Protein AF-A0A2H6ADD3-F1 (afdb_monomer_lite)

Radius of gyration: 13.98 Å; chains: 1; bounding box: 33×13×40 Å

Secondary structure (DSSP, 8-state):
-HHHHHHHHHHHHHHHHHHHHHHHHHHHTT-TT---HHHHHHHHHHHHHHHHHHHHHHHTT-

pLDDT: mean 91.64, std 9.41, range [50.09, 98.12]

Sequence (62 aa):
MIYLLGRSLQIVGLVLVPVAVAGNLAEIAHSPAALTLRQSVILSALGIALFYMGYLLQGRRS

Foldseek 3Di:
DLLVVLVVLLVQLVVQLVVLVVQCVCVVVVHPSHDHPVRSVVSNVSSVVSNVVSVVSNVVVD

Structure (mmCIF, N/CA/C/O backbone):
data_AF-A0A2H6ADD3-F1
#
_entry.id   AF-A0A2H6ADD3-F1
#
loop_
_atom_site.group_PDB
_atom_site.id
_atom_site.type_symbol
_atom_site.label_atom_id
_atom_site.label_alt_id
_atom_site.label_comp_id
_atom_site.label_asym_id
_atom_site.label_entity_id
_atom_site.label_seq_id
_atom_site.pdbx_PDB_ins_code
_atom_site.Cartn_x
_atom_site.Cartn_y
_atom_site.Cartn_z
_atom_site.occupancy
_atom_site.B_iso_or_equiv
_atom_site.auth_seq_id
_atom_site.auth_comp_id
_atom_site.auth_asym_id
_atom_site.auth_atom_id
_atom_site.pdbx_PDB_model_num
ATOM 1 N N . MET A 1 1 ? -3.331 0.395 22.921 1.00 75.44 1 MET A N 1
ATOM 2 C CA . MET A 1 1 ? -2.323 -0.173 21.991 1.00 75.44 1 MET A CA 1
ATOM 3 C C . MET A 1 1 ? -2.918 -0.614 20.655 1.00 75.44 1 MET A C 1
ATOM 5 O O . MET A 1 1 ? -2.407 -0.176 19.640 1.00 75.44 1 MET A O 1
ATOM 9 N N . ILE A 1 2 ? -4.013 -1.387 20.620 1.00 82.75 2 ILE A N 1
ATOM 10 C CA . ILE A 1 2 ? -4.662 -1.829 19.359 1.00 82.75 2 ILE A CA 1
ATOM 11 C C . ILE A 1 2 ? -5.061 -0.668 18.432 1.00 82.75 2 ILE A C 1
ATOM 13 O O . ILE A 1 2 ? -4.874 -0.763 17.225 1.00 82.75 2 ILE A O 1
ATOM 17 N N . TYR A 1 3 ? -5.518 0.454 18.995 1.00 85.00 3 TYR A N 1
ATOM 18 C CA . TYR A 1 3 ? -5.779 1.673 18.224 1.00 85.00 3 TYR A CA 1
ATOM 19 C C . TYR A 1 3 ? -4.521 2.206 17.513 1.00 85.00 3 TYR A C 1
ATOM 21 O O . TYR A 1 3 ? -4.557 2.468 16.315 1.00 85.00 3 TYR A O 1
ATOM 29 N N . LEU A 1 4 ? -3.392 2.303 18.230 1.00 89.25 4 LEU A N 1
ATOM 30 C CA . LEU A 1 4 ? -2.113 2.732 17.651 1.00 89.25 4 LEU A CA 1
ATOM 31 C C . LEU A 1 4 ? -1.651 1.758 16.564 1.00 89.25 4 LEU A C 1
ATOM 33 O O . LEU A 1 4 ? -1.251 2.202 15.498 1.00 89.25 4 LEU A O 1
ATOM 37 N N . LEU A 1 5 ? -1.790 0.448 16.796 1.00 91.69 5 LEU A N 1
ATOM 38 C CA . LEU A 1 5 ? -1.447 -0.581 15.812 1.00 91.69 5 LEU A CA 1
ATOM 39 C C . LEU A 1 5 ? -2.261 -0.422 14.519 1.00 91.69 5 LEU A C 1
ATOM 41 O O . LEU A 1 5 ? -1.698 -0.405 13.427 1.00 91.69 5 LEU A O 1
ATOM 45 N N . GLY A 1 6 ? -3.580 -0.243 14.636 1.00 92.69 6 GLY A N 1
ATOM 46 C CA . GLY A 1 6 ? -4.442 -0.004 13.481 1.00 92.69 6 GLY A CA 1
ATOM 47 C C . GLY A 1 6 ? -4.110 1.303 12.761 1.00 92.69 6 GLY A C 1
ATOM 48 O O . GLY A 1 6 ? -4.191 1.363 11.535 1.00 92.69 6 GLY A O 1
ATOM 49 N N . ARG A 1 7 ? -3.711 2.350 13.494 1.00 94.69 7 ARG A N 1
ATOM 50 C CA . ARG A 1 7 ? -3.302 3.635 12.909 1.00 94.69 7 ARG A CA 1
ATOM 51 C C . ARG A 1 7 ? -1.987 3.509 12.147 1.00 94.69 7 ARG A C 1
ATOM 53 O O . ARG A 1 7 ? -1.883 4.022 11.038 1.00 94.69 7 ARG A O 1
ATOM 60 N N . SER A 1 8 ? -1.017 2.784 12.697 1.00 96.00 8 SER A N 1
ATOM 61 C CA . SER A 1 8 ? 0.248 2.489 12.020 1.00 96.00 8 SER A CA 1
ATOM 62 C C . SER A 1 8 ? 0.025 1.705 10.725 1.00 96.00 8 SER A C 1
ATOM 64 O O . SER A 1 8 ? 0.581 2.077 9.697 1.00 96.00 8 SER A O 1
ATOM 66 N N . LEU A 1 9 ? -0.841 0.685 10.739 1.00 94.94 9 LEU A N 1
ATOM 67 C CA . LEU A 1 9 ? -1.211 -0.089 9.543 1.00 94.94 9 LEU A CA 1
ATOM 68 C C . LEU A 1 9 ? -1.828 0.785 8.443 1.00 94.94 9 LEU A C 1
ATOM 70 O O . LEU A 1 9 ? -1.464 0.652 7.276 1.00 94.94 9 LEU A O 1
ATOM 74 N N . GLN A 1 10 ? -2.711 1.715 8.815 1.00 95.75 10 GLN A N 1
ATOM 75 C CA . GLN A 1 10 ? -3.273 2.686 7.874 1.00 95.75 10 GLN A CA 1
ATOM 76 C C . GLN A 1 10 ? -2.206 3.596 7.274 1.00 95.75 10 GLN A C 1
ATOM 78 O O . GLN A 1 10 ? -2.192 3.789 6.066 1.00 95.75 10 GLN A O 1
ATOM 83 N N . ILE A 1 11 ? -1.292 4.130 8.086 1.00 97.25 11 ILE A N 1
ATOM 84 C CA . ILE A 1 11 ? -0.220 5.002 7.586 1.00 97.25 11 ILE A CA 1
ATOM 85 C C . ILE A 1 11 ? 0.678 4.239 6.607 1.00 97.25 11 ILE A C 1
ATOM 87 O O . ILE A 1 11 ? 0.956 4.733 5.519 1.00 97.25 11 ILE A O 1
ATOM 91 N N . VAL A 1 12 ? 1.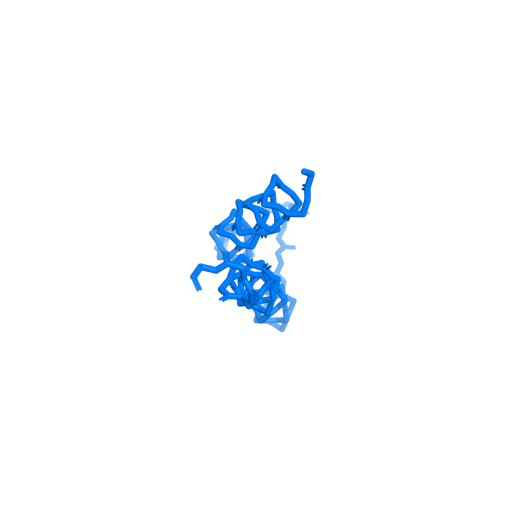081 3.015 6.956 1.00 97.31 12 VAL A N 1
ATOM 92 C CA . VAL A 1 12 ? 1.900 2.166 6.080 1.00 97.31 12 VAL A CA 1
ATOM 93 C C . VAL A 1 12 ? 1.172 1.877 4.765 1.00 97.31 12 VAL A C 1
ATOM 95 O O . VAL A 1 12 ? 1.750 2.061 3.696 1.00 97.31 12 VAL A O 1
ATOM 98 N N . GLY A 1 13 ? -0.105 1.492 4.828 1.00 96.44 13 GLY A N 1
ATOM 99 C CA . GLY A 1 13 ? -0.918 1.244 3.638 1.00 96.44 13 GLY A CA 1
ATOM 100 C C . GLY A 1 13 ? -1.090 2.480 2.750 1.00 96.44 13 GLY A C 1
ATOM 101 O O . GLY A 1 13 ? -0.977 2.380 1.530 1.00 96.44 13 GLY A O 1
ATOM 102 N N . LEU A 1 14 ? -1.281 3.654 3.360 1.00 97.50 14 LEU A N 1
ATOM 103 C CA . LEU A 1 14 ? -1.416 4.937 2.665 1.00 97.50 14 LEU A CA 1
ATOM 104 C C . LEU A 1 14 ? -0.129 5.335 1.930 1.00 97.50 14 LEU A C 1
ATOM 106 O O . LEU A 1 14 ? -0.203 5.887 0.839 1.00 97.50 14 LEU A O 1
ATOM 110 N N . VAL A 1 15 ? 1.042 5.053 2.509 1.00 97.81 15 VAL A N 1
ATOM 111 C CA . VAL A 1 15 ? 2.345 5.382 1.906 1.00 97.81 15 VAL A CA 1
ATOM 112 C C . VAL A 1 15 ? 2.744 4.377 0.819 1.00 97.81 15 VAL A C 1
ATOM 114 O O . VAL A 1 15 ? 3.352 4.758 -0.177 1.00 97.81 15 VAL A O 1
ATOM 117 N N . LEU A 1 16 ? 2.375 3.103 0.960 1.00 96.62 16 LEU A N 1
ATOM 118 C CA . LEU A 1 16 ? 2.732 2.047 0.004 1.00 96.62 16 LEU A CA 1
ATOM 119 C C . LEU A 1 16 ? 2.192 2.285 -1.411 1.00 96.62 16 LEU A C 1
ATOM 121 O O . LEU A 1 16 ? 2.895 2.017 -2.382 1.00 96.62 16 LEU A O 1
ATOM 125 N N . VAL A 1 17 ? 0.970 2.804 -1.539 1.00 96.00 17 VAL A N 1
ATOM 126 C CA . VAL A 1 17 ? 0.333 3.047 -2.844 1.00 96.00 17 VAL A CA 1
ATOM 127 C C . VAL A 1 17 ? 1.077 4.105 -3.679 1.00 96.00 17 VAL A C 1
ATOM 129 O O . VAL A 1 17 ? 1.481 3.784 -4.795 1.00 96.00 17 VAL A O 1
ATOM 132 N N . PRO A 1 18 ? 1.334 5.339 -3.196 1.00 96.62 18 PRO A N 1
ATOM 133 C CA . PRO A 1 18 ? 2.096 6.320 -3.966 1.00 96.62 18 PRO A CA 1
ATOM 134 C C . PRO A 1 18 ? 3.540 5.871 -4.220 1.00 96.62 18 PRO A C 1
ATOM 136 O O . PRO A 1 18 ? 4.079 6.187 -5.275 1.00 96.62 18 PRO A O 1
ATOM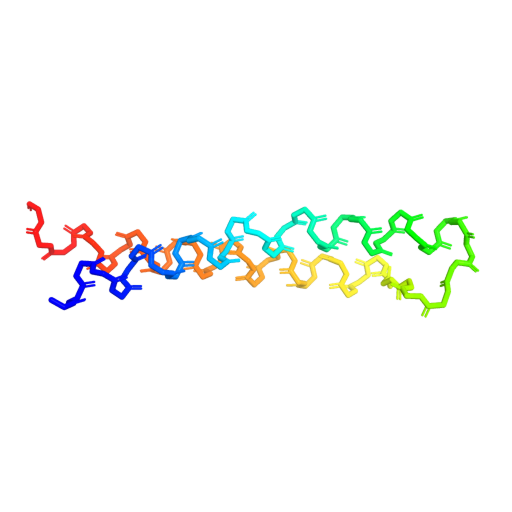 139 N N . VAL A 1 19 ? 4.152 5.085 -3.322 1.00 96.56 19 VAL A N 1
ATOM 140 C CA . VAL A 1 19 ? 5.471 4.472 -3.567 1.00 96.56 19 VAL A CA 1
ATOM 141 C C . VAL A 1 19 ? 5.413 3.474 -4.727 1.00 96.56 19 VAL A C 1
ATOM 143 O O . VAL A 1 19 ? 6.284 3.490 -5.594 1.00 96.56 19 VAL A O 1
ATOM 146 N N . ALA A 1 20 ? 4.371 2.643 -4.795 1.00 95.81 20 ALA A N 1
ATOM 147 C CA . ALA A 1 20 ? 4.170 1.709 -5.897 1.00 95.81 20 ALA A CA 1
ATOM 148 C C . ALA A 1 20 ? 3.973 2.426 -7.241 1.00 95.81 20 ALA A C 1
ATOM 150 O O . ALA A 1 20 ? 4.547 2.014 -8.253 1.00 95.81 20 ALA A O 1
ATOM 151 N N . VAL A 1 21 ? 3.197 3.514 -7.251 1.00 95.69 21 VAL A N 1
ATOM 152 C CA . VAL A 1 21 ? 2.989 4.353 -8.441 1.00 95.69 21 VAL A CA 1
ATOM 153 C C . VAL A 1 21 ? 4.292 5.036 -8.854 1.00 95.69 21 VAL A C 1
ATOM 155 O O . VAL A 1 21 ? 4.676 4.962 -10.018 1.00 95.69 21 VAL A O 1
ATOM 158 N N . ALA A 1 22 ? 5.013 5.643 -7.908 1.00 95.62 22 ALA A N 1
ATOM 159 C CA . ALA A 1 22 ? 6.296 6.291 -8.170 1.00 95.62 22 ALA A CA 1
ATOM 160 C C . ALA A 1 22 ? 7.328 5.306 -8.737 1.00 95.62 22 ALA A C 1
ATOM 162 O O . ALA A 1 22 ? 8.024 5.636 -9.695 1.00 95.62 22 ALA A O 1
ATOM 163 N N . GLY A 1 23 ? 7.385 4.081 -8.207 1.00 94.12 23 GLY A N 1
ATOM 164 C CA . GLY A 1 23 ? 8.249 3.031 -8.739 1.00 94.12 23 GLY A CA 1
ATOM 165 C C . GLY A 1 23 ? 7.896 2.646 -10.177 1.00 94.12 23 GLY A C 1
ATOM 166 O O . GLY A 1 23 ? 8.795 2.450 -10.990 1.00 94.12 23 GLY A O 1
ATOM 167 N N . ASN A 1 24 ? 6.611 2.596 -10.538 1.00 95.75 24 ASN A N 1
ATOM 168 C CA . ASN A 1 24 ? 6.222 2.329 -11.924 1.00 95.75 24 ASN A CA 1
ATOM 169 C C . ASN A 1 24 ? 6.520 3.492 -12.870 1.00 95.75 24 ASN A C 1
ATOM 171 O O . ASN A 1 24 ? 7.000 3.279 -13.975 1.00 95.75 24 ASN A O 1
ATOM 175 N N . LEU A 1 25 ? 6.332 4.734 -12.428 1.00 93.62 25 LEU A N 1
ATOM 176 C CA . LEU A 1 25 ? 6.760 5.896 -13.210 1.00 93.62 25 LEU A CA 1
ATOM 177 C C . LEU A 1 25 ? 8.283 5.918 -13.406 1.00 93.62 25 LEU A C 1
ATOM 179 O O . LEU A 1 25 ? 8.770 6.312 -14.464 1.00 93.62 25 LEU A O 1
ATOM 183 N N . ALA A 1 26 ? 9.039 5.443 -12.416 1.00 92.81 26 ALA A N 1
ATOM 184 C CA . ALA A 1 26 ? 10.484 5.293 -12.517 1.00 92.81 26 ALA A CA 1
ATOM 185 C C . ALA A 1 26 ? 10.903 4.232 -13.558 1.00 92.81 26 ALA A C 1
ATOM 187 O O . ALA A 1 26 ? 11.981 4.362 -14.137 1.00 92.81 26 ALA A O 1
ATOM 188 N N . GLU A 1 27 ? 10.051 3.240 -13.851 1.00 89.81 27 GLU A N 1
ATOM 189 C CA . GLU A 1 27 ? 10.238 2.297 -14.969 1.00 89.81 27 GLU A CA 1
ATOM 190 C C . GLU A 1 27 ? 10.199 3.016 -16.318 1.00 89.81 27 GLU A C 1
ATOM 192 O O . GLU A 1 27 ? 11.089 2.825 -17.144 1.00 89.81 27 GLU A O 1
ATOM 197 N N . ILE A 1 28 ?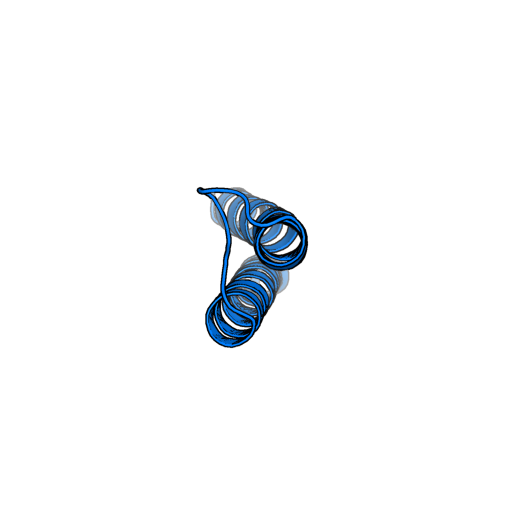 9.228 3.914 -16.502 1.00 84.44 28 ILE A N 1
ATOM 198 C CA . ILE A 1 28 ? 9.091 4.734 -17.715 1.00 84.44 28 ILE A CA 1
ATOM 199 C C . ILE A 1 28 ? 10.305 5.660 -17.887 1.00 84.44 28 ILE A C 1
ATOM 201 O O . ILE A 1 28 ? 10.745 5.917 -19.003 1.00 84.44 28 ILE A O 1
ATOM 205 N N . ALA A 1 29 ? 10.881 6.131 -16.779 1.00 87.50 29 ALA A N 1
ATOM 206 C CA . ALA A 1 29 ? 12.073 6.974 -16.769 1.00 87.50 29 ALA A CA 1
ATOM 207 C C . ALA A 1 29 ? 13.408 6.196 -16.845 1.00 87.50 29 ALA A C 1
ATOM 209 O O . ALA A 1 29 ? 14.464 6.809 -16.698 1.00 87.50 29 ALA A O 1
ATOM 210 N N . HIS A 1 30 ? 13.385 4.868 -17.041 1.00 87.44 30 HIS A N 1
ATOM 211 C CA . HIS A 1 30 ? 14.570 3.992 -17.057 1.00 87.44 30 HIS A CA 1
ATOM 212 C C . HIS A 1 30 ? 15.480 4.131 -15.820 1.00 87.44 30 HIS A C 1
ATOM 214 O O . HIS A 1 30 ? 16.706 4.044 -15.905 1.00 87.44 30 HIS A O 1
ATOM 220 N N . SER A 1 31 ? 14.880 4.349 -14.651 1.00 89.38 31 SER A N 1
ATOM 221 C CA . SER A 1 31 ? 15.599 4.535 -13.391 1.00 89.38 31 SER A CA 1
ATOM 222 C C . SER A 1 31 ? 15.909 3.187 -12.716 1.00 89.38 31 SER A C 1
ATOM 224 O O . SER A 1 31 ? 15.092 2.268 -12.784 1.00 89.38 31 SER A O 1
ATOM 226 N N . PRO A 1 32 ? 17.042 3.034 -12.004 1.00 82.81 32 PRO A N 1
ATOM 227 C CA . PRO A 1 32 ? 17.411 1.770 -11.352 1.00 82.81 32 PRO A CA 1
ATOM 228 C C . PRO A 1 32 ? 16.457 1.332 -10.227 1.00 82.81 32 PRO A C 1
ATOM 230 O O . PRO A 1 32 ? 16.457 0.165 -9.850 1.00 82.81 32 PRO A O 1
ATOM 233 N N . ALA A 1 33 ? 15.633 2.240 -9.695 1.00 82.50 33 ALA A N 1
ATOM 234 C CA . ALA A 1 33 ? 14.623 1.949 -8.671 1.00 82.50 33 ALA A CA 1
ATOM 235 C C . ALA A 1 33 ? 13.225 1.642 -9.257 1.00 82.50 33 ALA A C 1
ATOM 237 O O . ALA A 1 33 ? 12.212 1.795 -8.572 1.00 82.50 33 ALA A O 1
ATOM 238 N N . ALA A 1 34 ? 13.161 1.259 -10.533 1.00 91.81 34 ALA A N 1
ATOM 239 C CA . ALA A 1 34 ? 11.926 0.970 -11.245 1.00 91.81 34 ALA A CA 1
ATOM 240 C C . ALA A 1 34 ? 11.174 -0.251 -10.691 1.00 91.81 34 ALA A C 1
ATOM 242 O O . ALA A 1 34 ? 11.762 -1.285 -10.374 1.00 91.81 34 ALA A O 1
ATOM 243 N N . LEU A 1 35 ? 9.847 -0.146 -10.654 1.00 93.38 35 LEU A N 1
ATOM 244 C CA . LEU A 1 35 ? 8.934 -1.260 -10.427 1.00 93.38 35 LEU A CA 1
ATOM 245 C C . LEU A 1 35 ? 8.178 -1.557 -11.715 1.00 93.38 35 LEU A C 1
ATOM 247 O O . LEU A 1 35 ? 7.507 -0.681 -12.254 1.00 93.38 35 LEU A O 1
ATOM 251 N N . THR A 1 36 ? 8.202 -2.817 -12.139 1.00 94.81 36 THR A N 1
ATOM 252 C CA . THR A 1 36 ? 7.352 -3.279 -13.243 1.00 94.81 36 THR A CA 1
ATOM 253 C C . THR A 1 36 ? 5.875 -3.029 -12.948 1.00 94.81 36 THR A C 1
ATOM 255 O O . THR A 1 36 ? 5.459 -3.052 -11.783 1.00 94.81 36 THR A O 1
ATOM 258 N N . LEU A 1 37 ? 5.043 -2.892 -13.985 1.00 95.19 37 LEU A N 1
ATOM 259 C CA . LEU A 1 37 ? 3.587 -2.748 -13.825 1.00 95.19 37 LEU A CA 1
ATOM 260 C C . LEU A 1 37 ? 2.997 -3.802 -12.871 1.00 95.19 37 LEU A C 1
ATOM 262 O O . LEU A 1 37 ? 2.225 -3.481 -11.968 1.00 95.19 37 LEU A O 1
ATOM 266 N N . ARG A 1 38 ? 3.405 -5.070 -13.022 1.00 96.62 38 ARG A N 1
ATOM 267 C CA . ARG A 1 38 ? 2.961 -6.168 -12.148 1.00 96.62 38 ARG A CA 1
ATOM 268 C C . ARG A 1 38 ? 3.346 -5.921 -10.687 1.00 96.62 38 ARG A C 1
ATOM 270 O O . ARG A 1 38 ? 2.508 -6.099 -9.807 1.00 96.62 38 ARG A O 1
ATOM 277 N N . GLN A 1 39 ? 4.595 -5.539 -10.423 1.00 97.00 39 GLN A N 1
ATOM 278 C CA . GLN A 1 39 ? 5.073 -5.263 -9.064 1.00 97.00 39 GLN A CA 1
ATOM 279 C C . GLN A 1 39 ? 4.336 -4.072 -8.448 1.00 97.00 39 GLN A C 1
ATOM 281 O O . GLN A 1 39 ? 3.924 -4.149 -7.295 1.00 97.00 39 GLN A O 1
ATOM 286 N N . SER A 1 40 ? 4.109 -3.012 -9.225 1.00 97.06 40 SER A N 1
ATOM 287 C CA . SER A 1 40 ? 3.365 -1.830 -8.789 1.00 97.06 40 SER A CA 1
ATOM 288 C C . SER A 1 40 ? 1.914 -2.151 -8.426 1.00 97.06 40 SER A C 1
ATOM 290 O O . SER A 1 40 ? 1.436 -1.750 -7.363 1.00 97.06 40 SER A O 1
ATOM 292 N N . VAL A 1 41 ? 1.225 -2.952 -9.244 1.00 97.56 41 VAL A N 1
ATOM 293 C CA . VAL A 1 41 ? -0.147 -3.399 -8.957 1.00 97.56 41 VAL A CA 1
ATOM 294 C C . VAL A 1 41 ? -0.196 -4.253 -7.690 1.00 97.56 41 VAL A C 1
ATOM 296 O O . VAL A 1 41 ? -1.036 -4.011 -6.824 1.00 97.56 41 VAL A O 1
ATOM 299 N N . ILE A 1 42 ? 0.719 -5.218 -7.540 1.00 98.12 42 ILE A N 1
ATOM 300 C CA . ILE A 1 42 ? 0.782 -6.068 -6.341 1.00 98.12 42 ILE A CA 1
ATOM 301 C C . ILE A 1 42 ? 1.059 -5.220 -5.095 1.00 98.12 42 ILE A C 1
ATOM 303 O O . ILE A 1 42 ? 0.369 -5.367 -4.088 1.00 98.12 42 ILE A O 1
ATOM 307 N N . LEU A 1 43 ? 2.029 -4.307 -5.158 1.00 97.62 43 LEU A N 1
ATOM 308 C CA . LEU A 1 43 ? 2.395 -3.455 -4.029 1.00 97.62 43 LEU A CA 1
ATOM 309 C C . LEU A 1 43 ? 1.262 -2.488 -3.650 1.00 97.62 43 LEU A C 1
ATOM 311 O O . LEU A 1 43 ? 0.995 -2.291 -2.466 1.00 97.62 43 LEU A O 1
ATOM 315 N N . SER A 1 44 ? 0.536 -1.961 -4.640 1.00 97.81 44 SER A N 1
ATOM 316 C CA . SER A 1 44 ? -0.661 -1.142 -4.415 1.00 97.81 44 SER A CA 1
ATOM 317 C C . SER A 1 44 ? -1.775 -1.945 -3.744 1.00 97.81 44 SER A C 1
ATOM 319 O O . SER A 1 44 ? -2.361 -1.484 -2.766 1.00 97.81 44 SER A O 1
ATOM 321 N N . ALA A 1 45 ? -2.039 -3.168 -4.215 1.00 98.06 45 ALA A N 1
ATOM 322 C CA . ALA A 1 45 ? -3.033 -4.053 -3.613 1.00 98.06 45 ALA A CA 1
ATOM 323 C C . ALA A 1 45 ? -2.682 -4.395 -2.155 1.00 98.06 45 ALA A C 1
ATOM 325 O O . ALA A 1 45 ? -3.555 -4.364 -1.287 1.00 98.06 45 ALA A O 1
ATOM 326 N N . LEU A 1 46 ? -1.401 -4.647 -1.865 1.00 98.06 46 LEU A N 1
ATOM 327 C CA . LEU A 1 46 ? -0.907 -4.850 -0.502 1.00 98.06 46 LEU A CA 1
ATOM 328 C C . LEU A 1 46 ? -1.090 -3.602 0.370 1.00 98.06 46 LEU A C 1
ATOM 330 O O . LEU A 1 46 ? -1.565 -3.719 1.498 1.00 98.06 46 LEU A O 1
ATOM 334 N N . GLY A 1 47 ? -0.770 -2.413 -0.148 1.00 97.50 47 GLY A N 1
ATOM 335 C CA . GLY A 1 47 ? -0.986 -1.147 0.558 1.00 97.50 47 GLY A CA 1
ATOM 336 C C . GLY A 1 47 ? -2.456 -0.930 0.929 1.00 97.50 47 GLY A C 1
ATOM 337 O O . GLY A 1 47 ? -2.772 -0.653 2.087 1.00 97.50 47 GLY A O 1
ATOM 338 N N . ILE A 1 48 ? -3.368 -1.155 -0.020 1.00 98.12 48 ILE A N 1
ATOM 339 C CA . ILE A 1 48 ? -4.820 -1.067 0.205 1.00 98.12 48 ILE A CA 1
ATOM 340 C C . ILE A 1 48 ? -5.277 -2.097 1.247 1.00 98.12 48 ILE A C 1
ATOM 342 O O . ILE A 1 48 ? -6.025 -1.755 2.166 1.00 98.12 48 ILE A O 1
ATOM 346 N N . ALA A 1 49 ? -4.806 -3.343 1.151 1.00 97.81 49 ALA A N 1
ATOM 347 C CA . ALA A 1 49 ? -5.148 -4.394 2.105 1.00 97.81 49 ALA A CA 1
ATOM 348 C C . ALA A 1 49 ? -4.677 -4.057 3.529 1.00 97.81 49 ALA A C 1
ATOM 350 O O . ALA A 1 49 ? -5.444 -4.218 4.479 1.00 97.81 49 ALA A O 1
ATOM 351 N N . LEU A 1 50 ? -3.453 -3.541 3.693 1.00 97.06 50 LEU A N 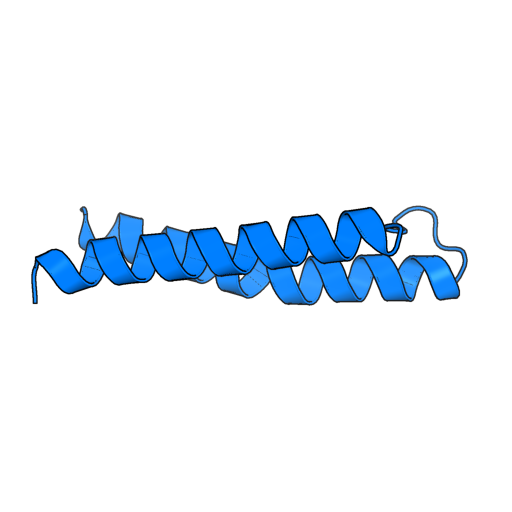1
ATOM 352 C CA . LE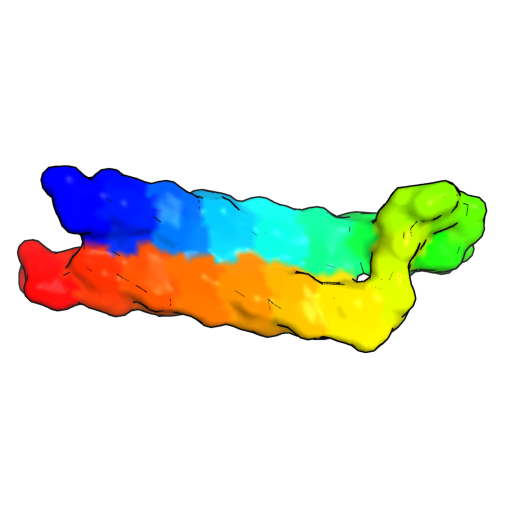U A 1 50 ? -2.929 -3.101 4.992 1.00 97.06 50 LEU A CA 1
ATOM 353 C C . LEU A 1 50 ? -3.727 -1.926 5.559 1.00 97.06 50 LEU A C 1
ATOM 355 O O . LEU A 1 50 ? -4.058 -1.928 6.747 1.00 97.06 50 LEU A O 1
ATOM 359 N N . PHE A 1 51 ? -4.091 -0.959 4.712 1.00 96.69 51 PHE A N 1
ATOM 360 C CA . PHE A 1 51 ? -4.936 0.158 5.122 1.00 96.69 51 PHE A CA 1
ATOM 361 C C . PHE A 1 51 ? -6.290 -0.333 5.645 1.00 96.69 51 PHE A C 1
ATOM 363 O O . PHE A 1 51 ? -6.720 0.047 6.738 1.00 96.69 51 PHE A O 1
ATOM 370 N N . TYR A 1 52 ? -6.936 -1.226 4.893 1.00 96.62 52 TYR A N 1
ATOM 371 C CA . TYR A 1 52 ? -8.230 -1.793 5.253 1.00 96.62 52 TYR A CA 1
ATOM 372 C C . TYR A 1 52 ? -8.161 -2.650 6.525 1.00 96.62 52 TYR A C 1
ATOM 374 O O . TYR A 1 52 ? -9.007 -2.511 7.407 1.00 96.62 52 TYR A O 1
ATOM 382 N N . MET A 1 53 ? -7.119 -3.472 6.691 1.00 95.69 53 MET A N 1
ATOM 383 C CA . MET A 1 53 ? -6.885 -4.211 7.938 1.00 95.69 53 MET A CA 1
ATOM 384 C C . MET A 1 53 ? -6.712 -3.267 9.133 1.00 95.69 53 MET A C 1
ATOM 386 O O . MET A 1 53 ? -7.304 -3.496 10.188 1.00 95.69 53 MET A O 1
ATOM 390 N N . GLY A 1 54 ? -5.953 -2.179 8.965 1.00 94.69 54 GLY A N 1
ATOM 391 C CA . GLY A 1 54 ? -5.801 -1.147 9.989 1.00 94.69 54 GLY A CA 1
ATOM 392 C C . GLY A 1 54 ? -7.127 -0.474 10.354 1.00 94.69 54 GLY A C 1
ATOM 393 O O . GLY A 1 54 ? -7.389 -0.233 11.533 1.00 94.69 54 GLY A O 1
ATOM 394 N N . TYR A 1 55 ? -7.992 -0.231 9.365 1.00 93.56 55 TYR A N 1
ATOM 395 C CA . TYR A 1 55 ? -9.357 0.259 9.571 1.00 93.56 55 TYR A CA 1
ATOM 396 C C . TYR A 1 55 ? -10.230 -0.725 10.355 1.00 93.56 55 TYR A C 1
ATOM 398 O O . TYR A 1 55 ? -10.793 -0.339 11.377 1.00 93.56 55 TYR A O 1
ATOM 406 N N . LEU A 1 56 ? -10.289 -1.997 9.954 1.00 93.94 56 LEU A N 1
ATO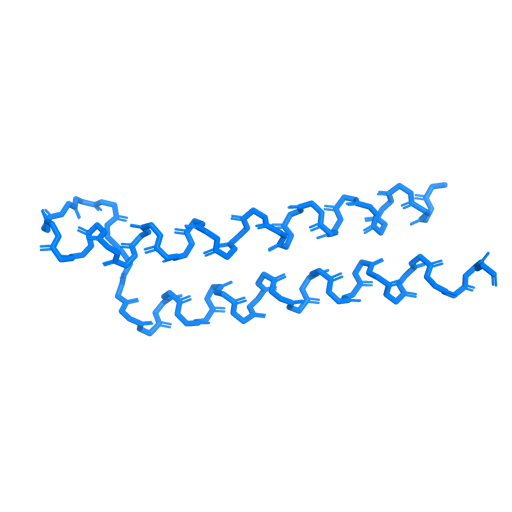M 407 C CA . LEU A 1 56 ? -11.064 -3.018 10.669 1.00 93.94 56 LEU A CA 1
ATOM 408 C C . LEU A 1 56 ? -10.597 -3.195 12.118 1.00 93.94 56 LEU A C 1
ATOM 410 O O . LEU A 1 56 ? -11.408 -3.385 13.026 1.00 93.94 56 LEU A O 1
ATOM 414 N N . LEU A 1 57 ? -9.285 -3.110 12.342 1.00 92.06 57 LEU A N 1
ATOM 415 C CA . LEU A 1 57 ? -8.694 -3.229 13.667 1.00 92.06 57 LEU A CA 1
ATOM 416 C C . LEU A 1 57 ? -9.074 -2.055 14.588 1.00 92.06 57 LEU A C 1
ATOM 418 O O . LEU A 1 57 ? -9.243 -2.260 15.790 1.00 92.06 57 LEU A O 1
ATOM 422 N N . GLN A 1 58 ? -9.238 -0.846 14.039 1.00 88.69 58 GLN A N 1
ATOM 423 C CA . GLN A 1 58 ? -9.761 0.308 14.781 1.00 88.69 58 GLN A CA 1
ATOM 424 C C . GLN A 1 58 ? -11.279 0.211 14.991 1.00 88.69 58 GLN A C 1
ATOM 426 O O . GLN A 1 58 ? -11.754 0.432 16.103 1.00 88.69 58 GLN A O 1
ATOM 431 N N . GLY A 1 59 ? -12.028 -0.161 13.947 1.00 76.88 59 GLY A N 1
ATOM 432 C CA . GLY A 1 59 ? -13.494 -0.194 13.949 1.00 76.88 59 GLY A CA 1
ATOM 433 C C . GLY A 1 59 ? -14.106 -1.225 14.900 1.00 76.88 59 GLY A C 1
ATOM 434 O O . GLY A 1 59 ? -15.202 -1.017 15.399 1.00 76.88 59 GLY A O 1
ATOM 435 N N . ARG A 1 60 ? -13.386 -2.300 15.245 1.00 64.06 60 ARG A N 1
ATOM 436 C CA . ARG A 1 60 ? -13.839 -3.296 16.238 1.00 64.06 60 ARG A CA 1
ATOM 437 C C . ARG A 1 60 ? -13.878 -2.794 17.695 1.00 64.06 60 ARG A C 1
ATOM 439 O O . ARG A 1 60 ? -14.186 -3.582 18.585 1.00 64.06 60 ARG A O 1
ATOM 446 N N . ARG A 1 61 ? -13.527 -1.532 17.966 1.00 57.47 61 ARG A N 1
ATOM 447 C CA . ARG A 1 61 ? -13.509 -0.935 19.316 1.00 57.47 61 ARG A CA 1
ATOM 448 C C . ARG A 1 61 ? -14.192 0.436 19.417 1.00 57.47 61 ARG A C 1
ATOM 450 O O . ARG A 1 61 ? -14.033 1.075 20.456 1.00 57.47 61 ARG A O 1
ATOM 457 N N . SER A 1 62 ? -14.881 0.888 18.367 1.00 50.09 62 SER A N 1
ATOM 458 C CA . SER A 1 62 ? -15.607 2.165 18.375 1.00 50.09 62 SER A CA 1
ATOM 459 C C . SER A 1 62 ? -17.083 1.993 18.686 1.00 50.09 62 SER A C 1
ATOM 461 O O . SER A 1 62 ? -17.612 0.888 18.440 1.00 50.09 62 SER A O 1
#